Protein AF-A0A9P4XXA0-F1 (afdb_monomer_lite)

Structure (mmCIF, N/CA/C/O backbone):
data_AF-A0A9P4XXA0-F1
#
_entry.id   AF-A0A9P4XXA0-F1
#
loop_
_atom_site.group_PDB
_atom_site.id
_atom_site.type_symbol
_atom_site.label_atom_id
_atom_site.label_alt_id
_atom_site.label_comp_id
_atom_site.label_asym_id
_atom_site.label_entity_id
_atom_site.label_seq_id
_atom_site.pdbx_PDB_ins_code
_atom_site.Cartn_x
_atom_site.Cartn_y
_atom_site.Cartn_z
_atom_site.occupancy
_atom_site.B_iso_or_equiv
_atom_site.auth_seq_id
_atom_site.auth_comp_id
_atom_site.auth_asym_id
_atom_site.auth_atom_id
_atom_site.pdbx_PDB_model_num
ATOM 1 N N . MET A 1 1 ? 6.185 -26.621 -13.878 1.00 40.88 1 MET A N 1
ATOM 2 C CA . MET A 1 1 ? 5.551 -25.304 -14.112 1.00 40.88 1 MET A CA 1
ATOM 3 C C . MET A 1 1 ? 5.358 -24.622 -12.770 1.00 40.88 1 MET A C 1
ATOM 5 O O . MET A 1 1 ? 4.698 -25.205 -11.918 1.00 40.88 1 MET A O 1
ATOM 9 N N . TYR A 1 2 ? 5.955 -23.448 -12.549 1.00 44.47 2 TYR A N 1
ATOM 10 C CA . TYR A 1 2 ? 5.658 -22.653 -11.354 1.00 44.47 2 TYR A CA 1
ATOM 11 C C . TYR A 1 2 ? 4.234 -22.102 -11.501 1.00 44.47 2 TYR A C 1
ATOM 13 O O . TYR A 1 2 ? 3.894 -21.546 -12.544 1.00 44.47 2 TYR A O 1
ATOM 21 N N . LYS A 1 3 ? 3.379 -22.312 -10.497 1.00 47.44 3 LYS A N 1
ATOM 22 C CA . LYS A 1 3 ? 1.968 -21.882 -10.541 1.00 47.44 3 LYS A CA 1
ATOM 23 C C . LYS A 1 3 ? 1.820 -20.356 -10.483 1.00 47.44 3 LYS A C 1
ATOM 25 O O . LYS A 1 3 ? 0.795 -19.832 -10.894 1.00 47.44 3 LYS A O 1
ATOM 30 N N . SER A 1 4 ? 2.852 -19.670 -9.992 1.00 56.12 4 SER A N 1
ATOM 31 C CA . SER A 1 4 ? 2.882 -18.224 -9.813 1.00 56.12 4 SER A CA 1
ATOM 32 C C . SER A 1 4 ? 3.936 -17.589 -10.722 1.00 56.12 4 SER A C 1
ATOM 34 O O . SER A 1 4 ? 5.119 -17.890 -10.609 1.00 56.12 4 SER A O 1
ATOM 36 N N . LYS A 1 5 ? 3.542 -16.711 -11.644 1.00 63.09 5 LYS A N 1
ATOM 37 C CA . LYS A 1 5 ? 4.476 -15.975 -12.521 1.00 6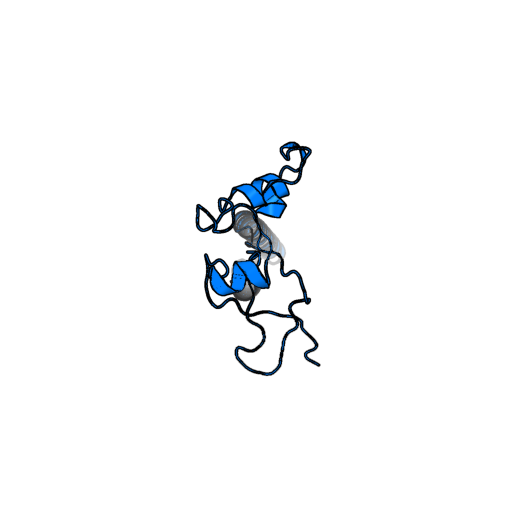3.09 5 LYS A CA 1
ATOM 38 C C . LYS A 1 5 ? 5.105 -14.778 -11.788 1.00 63.09 5 LYS A C 1
ATOM 40 O O . LYS A 1 5 ? 5.198 -13.691 -12.346 1.00 63.09 5 LYS A O 1
ATOM 45 N N . LEU A 1 6 ? 5.464 -14.969 -10.519 1.00 64.50 6 LEU A N 1
ATOM 46 C CA . LEU A 1 6 ? 6.081 -13.937 -9.693 1.00 64.50 6 LEU A CA 1
ATOM 47 C C . LEU A 1 6 ? 7.531 -13.756 -10.138 1.00 64.50 6 LEU A C 1
ATOM 49 O O . LEU A 1 6 ? 8.254 -14.734 -10.335 1.00 64.50 6 LEU A O 1
ATOM 53 N N . VAL A 1 7 ? 7.925 -12.501 -10.316 1.00 68.56 7 VAL A N 1
ATOM 54 C CA . VAL A 1 7 ? 9.282 -12.098 -10.687 1.00 68.56 7 VAL A CA 1
ATOM 55 C C . VAL A 1 7 ? 9.873 -11.358 -9.497 1.00 68.56 7 VAL A C 1
ATOM 57 O O . VAL A 1 7 ? 9.201 -10.518 -8.905 1.00 68.56 7 VAL A O 1
ATOM 60 N N . ASP A 1 8 ? 11.110 -11.694 -9.146 1.00 72.81 8 ASP A N 1
ATOM 61 C CA . ASP A 1 8 ? 11.840 -11.016 -8.079 1.00 72.81 8 ASP A CA 1
ATOM 62 C C . ASP A 1 8 ? 12.531 -9.753 -8.611 1.00 72.81 8 ASP A C 1
ATOM 64 O O . ASP A 1 8 ? 13.060 -9.740 -9.730 1.00 72.81 8 ASP A O 1
ATOM 68 N N . ILE A 1 9 ? 12.530 -8.684 -7.816 1.00 71.75 9 ILE A N 1
ATOM 69 C CA . ILE A 1 9 ? 13.098 -7.389 -8.201 1.00 71.75 9 ILE A CA 1
ATOM 70 C C . ILE A 1 9 ? 14.505 -7.298 -7.629 1.00 71.75 9 ILE A C 1
ATOM 72 O O . ILE A 1 9 ? 14.703 -7.057 -6.444 1.00 71.75 9 ILE A O 1
ATOM 76 N N . HIS A 1 10 ? 15.503 -7.458 -8.493 1.00 72.94 10 HIS A N 1
ATOM 77 C CA . HIS A 1 10 ? 16.897 -7.442 -8.055 1.00 72.94 10 HIS A CA 1
ATOM 78 C C . HIS A 1 10 ? 17.472 -6.022 -7.907 1.00 72.94 10 HIS A C 1
ATOM 80 O O . HIS A 1 10 ? 18.356 -5.811 -7.082 1.00 72.94 10 HIS A O 1
ATOM 86 N N . ILE A 1 11 ? 17.043 -5.063 -8.743 1.00 78.75 11 ILE A N 1
ATOM 87 C CA . ILE A 1 11 ? 17.623 -3.709 -8.821 1.00 78.75 11 ILE A CA 1
ATOM 88 C C . ILE A 1 11 ? 16.535 -2.695 -9.211 1.00 78.75 11 ILE A C 1
ATOM 90 O O . ILE A 1 11 ? 15.808 -2.913 -10.181 1.00 78.75 11 ILE A O 1
ATOM 94 N N . HIS A 1 12 ? 16.461 -1.567 -8.499 1.00 78.56 12 HIS A N 1
ATOM 95 C CA . HIS A 1 12 ? 15.590 -0.430 -8.811 1.00 78.56 12 HIS A CA 1
ATOM 96 C C . HIS A 1 12 ? 16.256 0.897 -8.381 1.00 78.56 12 HIS A C 1
ATOM 98 O O . HIS A 1 12 ? 16.766 0.952 -7.261 1.00 78.56 12 HIS A O 1
ATOM 104 N N . PRO A 1 13 ? 16.232 1.974 -9.199 1.00 80.00 13 PRO A N 1
ATOM 105 C CA . PRO A 1 13 ? 15.777 2.035 -10.593 1.00 80.00 13 PRO A CA 1
ATOM 106 C C . PRO A 1 13 ? 16.832 1.471 -11.567 1.00 80.00 13 PRO A C 1
ATOM 108 O O . PRO A 1 13 ? 18.023 1.731 -11.416 1.00 80.00 13 PRO A O 1
ATOM 111 N N . ALA A 1 14 ? 16.407 0.707 -12.583 1.00 84.12 14 ALA A N 1
ATOM 112 C CA . ALA A 1 14 ? 17.310 0.109 -13.574 1.00 84.12 14 ALA A CA 1
ATOM 113 C C . ALA A 1 14 ? 16.687 0.032 -14.977 1.00 84.12 14 ALA A C 1
ATOM 115 O O . ALA A 1 14 ? 15.477 -0.137 -15.126 1.00 84.12 14 ALA A O 1
ATOM 116 N N . ILE A 1 15 ? 17.538 0.100 -16.002 1.00 84.69 15 ILE A N 1
ATOM 117 C CA . ILE A 1 15 ? 17.197 -0.064 -17.425 1.00 84.69 15 ILE A CA 1
ATOM 118 C C . ILE A 1 15 ? 18.099 -1.138 -18.057 1.00 84.69 15 ILE A C 1
ATOM 120 O O . ILE A 1 15 ? 19.166 -1.421 -17.500 1.00 84.69 15 ILE A O 1
ATOM 124 N N . PRO A 1 16 ? 17.700 -1.757 -19.185 1.00 84.50 16 PRO A N 1
ATOM 125 C CA . PRO A 1 16 ? 18.564 -2.698 -19.893 1.00 84.50 16 PRO A CA 1
ATOM 126 C C . PRO A 1 16 ? 19.882 -2.033 -20.318 1.00 84.50 16 PRO A C 1
ATOM 128 O O . PRO A 1 16 ? 19.852 -0.909 -20.825 1.00 84.50 16 PRO A O 1
ATOM 131 N N . PRO A 1 17 ? 21.035 -2.705 -20.141 1.00 83.12 17 PRO A N 1
ATOM 132 C CA . PRO A 1 17 ? 22.309 -2.202 -20.641 1.00 83.12 17 PRO 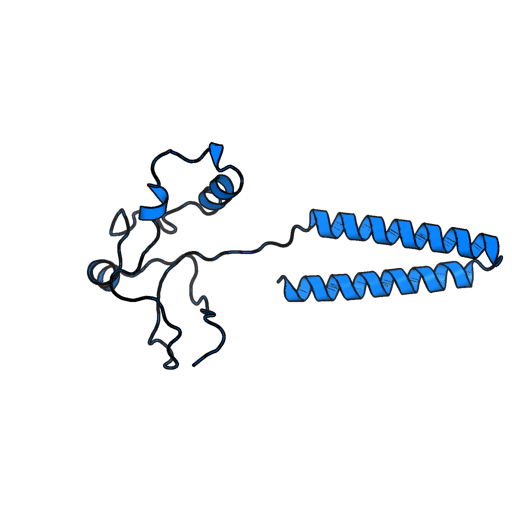A CA 1
ATOM 133 C C . PRO A 1 17 ? 22.304 -2.145 -22.178 1.00 83.12 17 PRO A C 1
ATOM 135 O O . PRO A 1 17 ? 21.580 -2.892 -22.839 1.00 83.12 17 PRO A O 1
ATOM 138 N N . GLU A 1 18 ? 23.066 -1.209 -22.753 1.00 80.50 18 GLU A N 1
ATOM 139 C CA . GLU A 1 18 ? 22.941 -0.802 -24.165 1.00 80.50 18 GLU A CA 1
ATOM 140 C C . GLU A 1 18 ? 23.110 -1.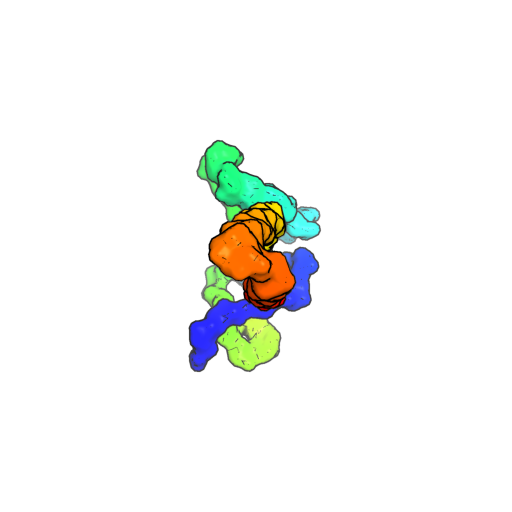947 -25.176 1.00 80.50 18 GLU A C 1
ATOM 142 O O . GLU A 1 18 ? 22.463 -1.965 -26.229 1.00 80.50 18 GLU A O 1
ATOM 147 N N . ASP A 1 19 ? 23.967 -2.911 -24.848 1.00 78.56 19 ASP A N 1
ATOM 148 C CA . ASP A 1 19 ? 24.258 -4.107 -25.634 1.00 78.56 19 ASP A CA 1
ATOM 149 C C . ASP A 1 19 ? 23.018 -4.999 -25.796 1.00 78.56 19 ASP A C 1
ATOM 151 O O . ASP A 1 19 ? 22.689 -5.429 -26.907 1.00 78.56 19 ASP A O 1
ATOM 155 N N . GLN A 1 20 ? 22.285 -5.222 -24.703 1.00 73.81 20 GLN A N 1
ATOM 156 C CA . GLN A 1 20 ? 21.055 -6.015 -24.689 1.00 73.81 20 GLN A CA 1
ATOM 157 C C . GLN A 1 20 ? 19.844 -5.202 -25.141 1.00 73.81 20 GLN A C 1
ATOM 159 O O . GLN A 1 20 ? 18.924 -5.752 -25.760 1.00 73.81 20 GLN A O 1
ATOM 164 N N . ALA A 1 21 ? 19.852 -3.899 -24.858 1.00 76.69 21 ALA A N 1
ATOM 165 C CA . ALA A 1 21 ? 18.776 -2.987 -25.193 1.00 76.69 21 ALA A CA 1
ATOM 166 C C . ALA A 1 21 ? 18.553 -2.929 -26.710 1.00 76.69 21 ALA A C 1
ATOM 168 O O . ALA A 1 21 ? 17.433 -3.138 -27.161 1.00 76.69 21 ALA A O 1
ATOM 169 N N . ARG A 1 22 ? 19.621 -2.781 -27.509 1.00 77.31 22 ARG A N 1
ATOM 170 C CA . ARG A 1 22 ? 19.533 -2.715 -28.983 1.00 77.31 22 ARG A CA 1
ATOM 171 C C . ARG A 1 22 ? 19.058 -4.005 -29.654 1.00 77.31 22 ARG A C 1
ATOM 173 O O . ARG A 1 22 ? 18.565 -3.957 -30.777 1.00 77.31 22 ARG A O 1
ATOM 180 N N . GLN A 1 23 ? 19.242 -5.156 -29.012 1.00 78.81 23 GLN A N 1
ATOM 181 C CA . GLN A 1 23 ? 18.954 -6.459 -29.623 1.00 78.81 23 GLN A CA 1
ATOM 182 C C . GLN A 1 23 ? 17.600 -7.034 -29.199 1.00 78.81 23 GLN A C 1
ATOM 184 O O . GLN A 1 23 ? 16.938 -7.701 -30.001 1.00 78.81 23 GLN A O 1
ATOM 189 N N . ASN A 1 24 ? 17.202 -6.798 -27.944 1.00 81.44 24 ASN A N 1
ATOM 190 C CA . ASN A 1 24 ? 16.105 -7.522 -27.301 1.00 81.44 24 ASN A CA 1
ATOM 191 C C . ASN A 1 24 ? 15.002 -6.624 -26.723 1.00 81.44 24 ASN A C 1
ATOM 193 O O . ASN A 1 24 ? 13.937 -7.154 -26.390 1.00 81.44 24 ASN A O 1
ATOM 197 N N . TYR A 1 25 ? 15.221 -5.310 -26.625 1.00 83.62 25 TYR A N 1
ATOM 198 C CA . TYR A 1 25 ? 14.257 -4.363 -26.064 1.00 83.62 25 TYR A CA 1
ATOM 199 C C . TYR A 1 25 ? 13.933 -3.227 -27.035 1.00 83.62 25 TYR A C 1
ATOM 201 O O . TYR A 1 25 ? 14.699 -2.908 -27.937 1.00 83.62 25 TYR A O 1
ATOM 209 N N . THR A 1 26 ? 12.772 -2.613 -26.840 1.00 84.25 26 THR A N 1
ATOM 210 C CA . THR A 1 26 ? 12.379 -1.381 -27.521 1.00 84.25 26 THR A CA 1
ATOM 211 C C . THR A 1 26 ? 11.942 -0.355 -26.489 1.00 84.25 26 THR A C 1
ATOM 213 O O . THR A 1 26 ? 11.125 -0.660 -25.619 1.00 84.25 26 THR A O 1
ATOM 216 N N . TYR A 1 27 ? 12.529 0.837 -26.565 1.00 83.75 27 TYR A N 1
ATOM 217 C CA . TYR A 1 27 ? 12.098 2.033 -25.849 1.00 83.75 27 TYR A CA 1
ATOM 218 C C . TYR A 1 27 ? 12.693 3.288 -26.503 1.00 83.75 27 TYR A C 1
ATOM 220 O O . TYR A 1 27 ? 13.695 3.205 -27.212 1.00 83.75 27 TYR A O 1
ATOM 228 N N . GLU A 1 28 ? 12.070 4.442 -26.281 1.00 82.50 28 GLU A N 1
ATOM 229 C CA . GLU A 1 28 ? 12.488 5.741 -26.820 1.00 82.50 28 GLU A CA 1
ATOM 230 C C . GLU A 1 28 ? 12.762 6.730 -25.665 1.00 82.50 28 GLU A C 1
ATOM 232 O O . GLU A 1 28 ? 11.890 6.895 -24.806 1.00 82.50 28 GLU A O 1
ATOM 237 N N . PRO A 1 29 ? 13.917 7.427 -25.626 1.00 81.94 29 PRO A N 1
ATOM 238 C CA . PRO A 1 29 ? 15.095 7.270 -26.488 1.00 81.94 29 PRO A CA 1
ATOM 239 C C . PRO A 1 29 ? 15.945 6.034 -26.121 1.00 81.94 29 PRO A C 1
ATOM 241 O O . PRO A 1 29 ? 15.927 5.572 -24.981 1.00 81.94 29 PRO A O 1
ATOM 244 N N . LEU A 1 30 ? 16.703 5.513 -27.095 1.00 80.12 30 LEU A N 1
ATOM 245 C CA . LEU A 1 30 ? 17.641 4.393 -26.943 1.00 80.12 30 LEU A CA 1
ATOM 246 C C . LEU A 1 30 ? 19.071 4.866 -27.282 1.00 80.12 30 LEU A C 1
ATOM 248 O O . LEU A 1 30 ? 19.348 5.070 -28.468 1.00 80.12 30 LEU A O 1
ATOM 252 N N . PRO A 1 31 ? 20.004 5.003 -26.317 1.00 77.94 31 PRO A N 1
ATOM 253 C CA . PRO A 1 31 ? 19.884 4.754 -24.873 1.00 77.94 31 PRO A CA 1
ATOM 254 C C . PRO A 1 31 ? 19.010 5.796 -24.158 1.00 77.94 31 PRO A C 1
ATOM 256 O O . PRO A 1 31 ? 18.770 6.882 -24.680 1.00 77.94 31 PRO A O 1
ATOM 259 N N . ALA A 1 32 ? 18.521 5.459 -22.960 1.00 80.88 32 ALA A N 1
ATOM 260 C CA . ALA A 1 32 ? 17.685 6.377 -22.194 1.00 80.88 32 ALA A CA 1
ATOM 261 C C . ALA A 1 32 ? 18.524 7.555 -21.685 1.00 80.88 32 ALA A C 1
ATOM 263 O O . ALA A 1 32 ? 19.607 7.360 -21.139 1.00 80.88 32 ALA A O 1
ATOM 264 N N . GLU A 1 33 ? 17.997 8.768 -21.824 1.00 82.12 33 GLU A N 1
ATOM 265 C CA . GLU A 1 33 ? 18.663 9.991 -21.361 1.00 82.12 33 GLU A CA 1
ATOM 266 C C . GLU A 1 33 ? 18.650 10.122 -19.831 1.00 82.12 33 GLU A C 1
ATOM 268 O O . GLU A 1 33 ? 19.545 10.730 -19.247 1.00 82.12 33 GLU A O 1
ATOM 273 N N . THR A 1 34 ? 17.639 9.547 -19.172 1.00 80.38 34 THR A N 1
ATOM 274 C CA . THR A 1 34 ? 17.445 9.611 -17.720 1.00 80.38 34 THR A CA 1
ATOM 275 C C . THR A 1 34 ? 17.054 8.253 -17.139 1.00 80.38 34 THR A C 1
ATOM 277 O O . THR A 1 34 ? 16.397 7.435 -17.787 1.00 80.38 34 THR A O 1
ATOM 280 N N . ILE A 1 35 ? 17.454 8.013 -15.885 1.00 81.56 35 ILE A N 1
ATOM 281 C CA . ILE A 1 35 ? 17.100 6.818 -15.111 1.00 81.56 35 ILE A CA 1
ATOM 282 C C . ILE A 1 35 ? 16.430 7.278 -13.803 1.00 81.56 35 ILE A C 1
ATOM 284 O O . ILE A 1 35 ? 17.111 7.880 -12.974 1.00 81.56 35 ILE A O 1
ATOM 288 N N . PRO A 1 36 ? 15.130 6.999 -13.583 1.00 81.88 36 PRO A N 1
ATOM 289 C CA . PRO A 1 36 ? 14.193 6.367 -14.515 1.00 81.88 36 PRO A CA 1
ATOM 290 C C . PRO A 1 36 ? 13.788 7.300 -15.683 1.00 81.88 36 PRO A C 1
ATOM 292 O O . PRO A 1 36 ? 13.745 8.518 -15.510 1.00 81.88 36 PRO A O 1
ATOM 295 N N . PRO A 1 37 ? 13.428 6.747 -16.859 1.00 80.50 37 PRO A N 1
ATOM 296 C CA . PRO A 1 37 ? 13.008 7.533 -18.031 1.00 80.50 37 PRO A CA 1
ATOM 297 C C . PRO A 1 37 ? 11.641 8.220 -17.850 1.00 80.50 37 PRO A C 1
ATOM 299 O O . PRO A 1 37 ? 11.271 9.125 -18.604 1.00 80.50 37 PRO A O 1
ATOM 302 N N . ILE A 1 38 ? 10.877 7.779 -16.847 1.00 82.31 38 ILE A N 1
ATOM 303 C CA . ILE A 1 38 ? 9.594 8.331 -16.419 1.00 82.31 38 ILE A CA 1
ATOM 304 C C . ILE A 1 38 ? 9.745 8.731 -14.953 1.00 82.31 38 ILE A C 1
ATOM 306 O O . ILE A 1 38 ? 10.227 7.935 -14.149 1.00 82.31 38 ILE A O 1
ATOM 310 N N . GLY A 1 39 ? 9.327 9.947 -14.598 1.00 80.75 39 GLY A N 1
ATOM 311 C CA . GLY A 1 39 ? 9.358 10.396 -13.206 1.00 80.75 39 GLY A CA 1
ATOM 312 C C . GLY A 1 39 ? 8.491 9.505 -12.300 1.00 80.75 39 GLY A C 1
ATOM 313 O O . GLY A 1 39 ? 7.423 9.067 -12.733 1.00 80.75 39 GLY A O 1
ATOM 314 N N . PRO A 1 40 ? 8.894 9.270 -11.037 1.00 75.44 40 PRO A N 1
ATOM 315 C CA . PRO A 1 40 ? 8.252 8.289 -10.154 1.00 75.44 40 PRO A CA 1
ATOM 316 C C . PRO A 1 40 ? 6.770 8.581 -9.877 1.00 75.44 40 PRO A C 1
ATOM 318 O O . PRO A 1 40 ? 5.984 7.656 -9.715 1.00 75.44 40 PRO A O 1
ATOM 321 N N . ASN A 1 41 ? 6.370 9.856 -9.884 1.00 82.69 41 ASN A N 1
ATOM 322 C CA . ASN A 1 41 ? 4.989 10.266 -9.612 1.00 82.69 41 ASN A CA 1
ATOM 323 C C . ASN A 1 41 ? 4.146 10.473 -10.877 1.00 82.69 41 ASN A C 1
ATOM 325 O O . ASN A 1 41 ? 2.927 10.555 -10.787 1.00 82.69 41 ASN A O 1
ATOM 329 N N . LEU A 1 42 ? 4.768 10.568 -12.059 1.00 84.81 42 LEU A N 1
ATOM 330 C CA . LEU A 1 42 ? 4.049 10.920 -13.287 1.00 84.81 42 LEU A CA 1
ATOM 331 C C . LEU A 1 42 ? 3.089 9.806 -13.710 1.00 84.81 42 LEU A C 1
ATOM 333 O O . LEU A 1 42 ? 1.940 10.074 -14.046 1.00 84.81 42 LEU A O 1
ATOM 337 N N . LEU A 1 43 ? 3.559 8.556 -13.676 1.00 84.94 43 LEU A N 1
ATOM 338 C CA . LEU A 1 43 ? 2.734 7.416 -14.066 1.00 84.94 43 LEU A CA 1
ATOM 339 C C . LEU A 1 43 ? 1.574 7.198 -13.083 1.00 84.94 43 LEU A C 1
ATOM 341 O O . LEU A 1 43 ? 0.478 6.869 -13.519 1.00 84.94 43 LEU A O 1
ATOM 345 N N . MET A 1 44 ? 1.800 7.440 -11.786 1.00 84.12 44 MET A N 1
ATOM 346 C CA . MET A 1 44 ? 0.749 7.367 -10.767 1.00 84.12 44 MET A CA 1
ATOM 347 C C . MET A 1 44 ? -0.291 8.479 -10.950 1.00 84.12 44 MET A C 1
ATOM 349 O O . MET A 1 44 ? -1.482 8.198 -10.965 1.00 84.12 44 MET A O 1
ATOM 353 N N . HIS A 1 45 ? 0.141 9.722 -11.185 1.00 87.00 45 HIS A N 1
ATOM 354 C CA . HIS A 1 45 ? -0.773 10.842 -11.442 1.00 87.00 45 HIS A CA 1
ATOM 355 C C . HIS A 1 45 ? -1.681 10.581 -12.647 1.00 87.00 45 HIS A C 1
ATOM 357 O O . HIS A 1 45 ? -2.882 10.805 -12.571 1.00 87.00 45 HIS A O 1
ATOM 363 N N . LEU A 1 46 ? -1.125 10.072 -13.750 1.00 86.38 46 LEU A N 1
ATOM 364 C CA . LEU A 1 46 ? -1.907 9.716 -14.941 1.00 86.38 46 LEU A CA 1
ATOM 365 C C . LEU A 1 46 ? -2.829 8.510 -14.714 1.00 86.38 46 LEU A C 1
ATOM 367 O O . LEU A 1 46 ? -3.851 8.389 -15.385 1.00 86.38 46 LEU A O 1
ATOM 371 N N . PHE A 1 47 ? -2.472 7.618 -13.789 1.00 83.94 47 PHE A N 1
ATOM 372 C CA . PHE A 1 47 ? -3.321 6.501 -13.388 1.00 83.94 47 PHE A CA 1
ATOM 373 C C . PHE A 1 47 ? -4.523 6.971 -12.554 1.00 83.94 47 PHE A C 1
ATOM 375 O O . PHE A 1 47 ? -5.637 6.501 -12.778 1.00 83.94 47 PHE A O 1
ATOM 382 N N . GLU A 1 48 ? -4.320 7.917 -11.633 1.00 85.44 48 GLU A N 1
ATOM 383 C CA . GLU A 1 48 ? -5.386 8.508 -10.809 1.00 85.44 48 GLU A CA 1
ATOM 384 C C . GLU A 1 48 ? -6.254 9.516 -11.585 1.00 85.44 48 GLU A C 1
ATOM 386 O O . GLU A 1 48 ? -7.456 9.620 -11.336 1.00 85.44 48 GLU A O 1
ATOM 391 N N . HIS A 1 49 ? -5.662 10.225 -12.551 1.00 87.56 49 HIS A N 1
ATOM 392 C CA . HIS A 1 49 ? -6.301 11.261 -13.365 1.00 87.56 49 HIS A CA 1
ATOM 393 C C . HIS A 1 49 ? -6.158 10.960 -14.868 1.00 87.56 49 HIS A C 1
ATOM 395 O O . HIS A 1 49 ? -5.318 11.562 -15.549 1.00 87.56 49 HIS A O 1
ATOM 401 N N . PRO A 1 50 ? -6.964 10.030 -15.418 1.00 84.50 50 PRO A N 1
ATOM 402 C CA . PRO A 1 50 ? -6.862 9.626 -16.821 1.00 84.50 50 PRO A CA 1
ATOM 403 C C . PRO A 1 50 ? -7.231 10.751 -17.801 1.00 84.50 50 PRO A C 1
ATOM 405 O O . PRO A 1 50 ? -6.829 10.715 -18.960 1.00 84.50 50 PRO A O 1
ATOM 408 N N . ASP A 1 51 ? -7.970 11.761 -17.348 1.00 87.62 51 ASP A N 1
ATOM 409 C CA . ASP A 1 51 ? -8.345 12.963 -18.097 1.00 87.62 51 ASP A CA 1
ATOM 410 C C . ASP A 1 51 ? -7.165 13.913 -18.360 1.00 87.62 51 ASP A C 1
ATOM 412 O O . ASP A 1 51 ? -7.189 14.677 -19.324 1.00 87.62 51 ASP A O 1
ATOM 416 N N . HIS A 1 52 ? -6.107 13.829 -17.551 1.00 86.56 52 HIS A N 1
ATOM 417 C CA . HIS A 1 52 ? -4.862 14.567 -17.769 1.00 86.56 52 HIS A CA 1
ATOM 418 C C . HIS A 1 52 ? -3.908 13.866 -18.749 1.00 86.56 52 HIS A C 1
ATOM 420 O O . HIS A 1 52 ? -2.854 14.418 -19.075 1.00 86.56 52 HIS A O 1
ATOM 426 N N . ALA A 1 53 ? -4.233 12.652 -19.204 1.00 81.06 53 ALA A N 1
ATOM 427 C CA . ALA A 1 53 ? -3.404 11.931 -20.156 1.00 81.06 53 ALA A CA 1
ATOM 428 C C . ALA A 1 53 ? -3.522 12.536 -21.559 1.00 81.06 53 ALA A C 1
ATOM 430 O O . ALA A 1 53 ? -4.612 12.775 -22.078 1.00 81.06 53 ALA A O 1
ATOM 431 N N . GLU A 1 54 ? -2.377 12.754 -22.204 1.00 76.19 54 GLU A N 1
ATOM 432 C CA . GLU A 1 54 ? -2.353 13.119 -23.615 1.00 76.19 54 GLU A CA 1
ATOM 433 C C . GLU A 1 54 ? -2.957 11.998 -24.474 1.00 76.19 54 GLU A C 1
ATOM 435 O O . GLU A 1 54 ? -2.818 10.810 -24.181 1.00 76.19 54 GLU A O 1
ATOM 440 N N . ILE A 1 55 ? -3.581 12.385 -25.591 1.00 66.94 55 ILE A N 1
ATOM 441 C CA . ILE A 1 55 ? -4.231 11.466 -26.542 1.00 66.94 55 ILE A CA 1
ATOM 442 C C . ILE A 1 55 ? -3.241 10.416 -27.082 1.00 66.94 55 ILE A C 1
ATOM 444 O O . ILE A 1 55 ? -3.648 9.312 -27.448 1.00 66.94 55 ILE A O 1
ATOM 448 N N . LEU A 1 56 ? -1.941 10.741 -27.136 1.00 62.28 56 LEU A N 1
ATOM 449 C CA . LEU A 1 56 ? -0.908 9.830 -27.613 1.00 62.28 56 LEU A CA 1
ATOM 450 C C . LEU A 1 56 ? -0.107 9.226 -26.441 1.00 62.28 56 LEU A C 1
ATOM 452 O O . LEU A 1 56 ? 0.492 9.967 -25.663 1.00 62.28 56 LEU A O 1
ATOM 456 N N . PRO A 1 57 ? 0.006 7.886 -26.350 1.00 68.94 57 PRO A N 1
ATOM 457 C CA . PRO A 1 57 ? 0.717 7.180 -25.283 1.00 68.94 57 PRO A CA 1
ATOM 458 C C . PRO A 1 57 ? 2.253 7.263 -25.417 1.00 68.94 57 PRO A C 1
ATOM 460 O O . PRO A 1 57 ? 2.948 6.247 -25.376 1.00 68.94 57 PRO A O 1
ATOM 463 N N . ILE A 1 58 ? 2.819 8.465 -25.567 1.00 75.69 58 ILE A N 1
ATOM 464 C CA . ILE A 1 58 ? 4.270 8.701 -25.711 1.00 75.69 58 ILE A CA 1
ATOM 465 C C . ILE A 1 58 ? 5.031 8.099 -24.521 1.00 75.69 58 ILE A C 1
ATOM 467 O O . ILE A 1 58 ? 6.116 7.542 -24.678 1.00 75.69 58 ILE A O 1
ATOM 471 N N . LEU A 1 59 ? 4.428 8.138 -23.331 1.00 78.75 59 LEU A N 1
ATOM 472 C CA . LEU A 1 59 ? 5.020 7.607 -22.110 1.00 78.75 59 LEU A CA 1
ATOM 473 C C . LEU A 1 59 ? 5.238 6.087 -22.157 1.00 78.75 59 LEU A C 1
ATOM 475 O O . LEU A 1 59 ? 6.240 5.596 -21.645 1.00 78.75 59 LEU A O 1
ATOM 479 N N . TYR A 1 60 ? 4.358 5.342 -22.830 1.00 79.19 60 TYR A N 1
ATOM 480 C CA . TYR A 1 60 ? 4.478 3.885 -22.936 1.00 79.19 60 TYR A CA 1
ATOM 481 C C . TYR A 1 60 ? 5.673 3.451 -23.777 1.00 79.19 60 TYR A C 1
ATOM 483 O O . TYR A 1 60 ? 6.225 2.374 -23.550 1.00 79.19 60 TYR A O 1
ATOM 491 N N . LYS A 1 61 ? 6.109 4.302 -24.712 1.00 82.88 61 LYS A N 1
ATOM 492 C CA . LYS A 1 61 ? 7.326 4.065 -25.488 1.00 82.88 61 LY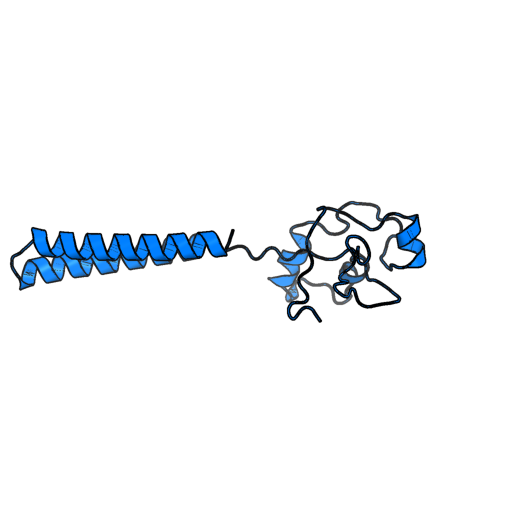S A CA 1
ATOM 493 C C . LYS A 1 61 ? 8.594 4.217 -24.658 1.00 82.88 61 LYS A C 1
ATOM 495 O O . LYS A 1 61 ? 9.625 3.691 -25.051 1.00 82.88 61 LYS A O 1
ATOM 500 N N . LYS A 1 62 ? 8.542 4.912 -23.520 1.00 82.94 62 LYS A N 1
ATOM 501 C CA . LYS A 1 62 ? 9.693 5.057 -22.618 1.00 82.94 62 LYS A CA 1
ATOM 502 C C . LYS A 1 62 ? 9.913 3.825 -21.736 1.00 82.94 62 LYS A C 1
ATOM 504 O O . LYS A 1 62 ? 10.972 3.684 -21.132 1.00 82.94 62 LYS A O 1
ATOM 509 N N . ILE A 1 63 ? 8.915 2.943 -21.638 1.00 84.56 63 ILE A N 1
ATOM 510 C CA . ILE A 1 63 ? 8.988 1.716 -20.843 1.00 84.56 63 ILE A CA 1
ATOM 511 C C . ILE A 1 63 ? 9.722 0.650 -21.668 1.00 84.56 63 ILE A C 1
ATOM 513 O O . ILE A 1 63 ? 9.323 0.406 -22.807 1.00 84.56 63 ILE A O 1
ATOM 517 N N . PRO A 1 64 ? 10.753 -0.020 -21.123 1.00 85.38 64 PRO A N 1
ATOM 518 C CA . PRO A 1 64 ? 11.459 -1.076 -21.838 1.00 85.38 64 PRO A CA 1
ATOM 519 C C . PRO A 1 64 ? 10.529 -2.266 -22.096 1.00 85.38 64 PRO A C 1
ATOM 521 O O . PRO A 1 64 ? 10.156 -2.990 -21.175 1.00 85.38 64 PRO A O 1
ATOM 524 N N . GLN A 1 65 ? 10.175 -2.489 -23.362 1.00 82.44 65 GLN A N 1
ATOM 525 C CA . GLN A 1 65 ? 9.368 -3.636 -23.785 1.00 82.44 65 GLN A CA 1
ATOM 526 C C . GLN A 1 65 ? 10.257 -4.682 -24.457 1.00 82.44 65 GLN A C 1
ATOM 528 O O . GLN A 1 65 ? 11.074 -4.353 -25.317 1.00 82.44 65 GLN A O 1
ATOM 533 N N . LYS A 1 66 ? 10.111 -5.955 -24.080 1.00 82.06 66 LYS A N 1
ATOM 534 C CA . LYS A 1 66 ? 10.882 -7.053 -24.678 1.00 82.06 66 LYS A CA 1
ATOM 535 C C . LYS A 1 66 ? 10.276 -7.456 -26.025 1.00 82.06 66 LYS A C 1
ATOM 537 O O . LYS A 1 66 ? 9.093 -7.767 -26.100 1.00 82.06 66 LYS A O 1
ATOM 542 N N . LEU A 1 67 ? 11.094 -7.490 -27.077 1.00 77.12 67 LEU A N 1
ATOM 543 C CA . LEU A 1 67 ? 10.629 -7.639 -28.464 1.00 77.12 67 LEU A CA 1
ATOM 544 C C . LEU A 1 67 ? 10.276 -9.078 -28.873 1.00 77.12 67 LEU A C 1
ATOM 546 O O . LEU A 1 67 ? 9.361 -9.288 -29.661 1.00 77.12 67 LEU A O 1
ATOM 550 N N . ARG A 1 68 ? 11.045 -10.073 -28.407 1.00 69.00 68 ARG A N 1
ATOM 551 C CA . ARG A 1 68 ? 11.071 -11.419 -29.028 1.00 69.00 68 ARG A CA 1
ATOM 552 C C . ARG A 1 68 ? 10.431 -12.531 -28.204 1.00 69.00 68 ARG A C 1
ATOM 554 O O . ARG A 1 68 ? 10.195 -13.611 -28.731 1.00 69.00 68 ARG A O 1
ATOM 561 N N . ALA A 1 69 ? 10.201 -12.305 -26.915 1.00 68.81 69 ALA A N 1
ATOM 562 C CA . ALA A 1 69 ? 9.654 -13.321 -26.024 1.00 68.81 69 ALA A CA 1
ATOM 563 C C . ALA A 1 69 ? 9.004 -12.675 -24.805 1.00 68.81 69 ALA A C 1
ATOM 565 O O . ALA A 1 69 ? 9.519 -11.685 -24.281 1.00 68.81 69 ALA A O 1
ATOM 566 N N . GLN A 1 70 ? 7.934 -13.291 -24.305 1.00 69.19 70 GLN A N 1
ATOM 567 C CA . GLN A 1 70 ? 7.413 -12.983 -22.979 1.00 69.19 70 GLN A CA 1
ATOM 568 C C . GLN A 1 70 ? 8.480 -13.323 -21.925 1.00 69.19 70 GLN A C 1
ATOM 570 O O . GLN A 1 70 ? 9.247 -14.278 -22.080 1.00 69.19 70 GLN A O 1
ATOM 575 N N . LEU A 1 71 ? 8.582 -12.516 -20.866 1.00 68.25 71 LEU A N 1
ATOM 576 C CA . LEU A 1 71 ? 9.362 -12.914 -19.696 1.00 68.25 71 LEU A CA 1
ATOM 577 C C . LEU A 1 71 ? 8.632 -14.084 -19.029 1.00 68.25 71 LEU A C 1
ATOM 579 O O . LEU A 1 71 ? 7.560 -13.906 -18.454 1.00 68.25 71 LEU A O 1
ATOM 583 N N . GLU A 1 72 ? 9.194 -15.282 -19.145 1.00 67.06 72 GLU A N 1
ATOM 584 C CA . GLU A 1 72 ? 8.728 -16.452 -18.410 1.00 67.06 72 GLU A CA 1
ATOM 585 C C . GLU A 1 72 ? 9.660 -16.725 -17.235 1.00 67.06 72 GLU A C 1
ATOM 587 O O . GLU A 1 72 ? 10.880 -16.593 -17.345 1.00 67.06 72 GLU A O 1
ATOM 592 N N . ALA A 1 73 ? 9.078 -17.110 -16.099 1.00 64.50 73 ALA A N 1
ATOM 593 C CA . ALA A 1 73 ? 9.838 -17.532 -14.934 1.00 64.50 73 ALA A CA 1
ATOM 594 C C . ALA A 1 73 ? 10.566 -18.849 -15.258 1.00 64.50 73 ALA A C 1
ATOM 596 O O . ALA A 1 73 ? 9.971 -19.929 -15.234 1.00 64.50 73 ALA A O 1
ATOM 597 N N . CYS A 1 74 ? 11.853 -18.754 -15.595 1.00 63.53 74 CYS A N 1
ATOM 598 C CA . CYS A 1 74 ? 12.697 -19.914 -15.862 1.00 63.53 74 CYS A CA 1
ATOM 599 C C . CYS A 1 74 ? 13.267 -20.495 -14.555 1.00 63.53 74 CYS A C 1
ATOM 601 O O . CYS A 1 74 ? 13.698 -19.738 -13.686 1.00 63.53 74 CYS A O 1
ATOM 603 N N . PRO A 1 75 ? 13.360 -21.833 -14.425 1.00 59.66 75 PRO A N 1
ATOM 604 C CA . PRO A 1 75 ? 13.905 -22.491 -13.232 1.00 59.66 75 PRO A CA 1
ATOM 605 C C . PRO A 1 75 ? 15.425 -22.312 -13.070 1.00 59.66 75 PRO A C 1
ATOM 607 O O . PRO A 1 75 ? 15.979 -22.628 -12.021 1.00 59.66 75 PRO A O 1
ATOM 610 N N . ILE A 1 76 ? 16.114 -21.818 -14.102 1.00 65.38 76 ILE A N 1
ATOM 611 C CA . ILE A 1 76 ? 17.558 -21.583 -14.083 1.00 65.38 76 ILE A CA 1
ATOM 612 C C . ILE A 1 76 ? 17.815 -20.164 -13.567 1.00 65.38 76 ILE A C 1
ATOM 614 O O . ILE A 1 76 ? 17.434 -19.178 -14.204 1.00 65.38 76 ILE A O 1
ATOM 618 N N . LYS A 1 77 ? 18.492 -20.061 -12.417 1.00 59.41 77 LYS A N 1
ATOM 619 C CA . LYS A 1 77 ? 18.880 -18.784 -11.800 1.00 59.41 77 LYS A CA 1
ATOM 620 C C . LYS A 1 77 ? 19.673 -17.933 -12.803 1.00 59.41 77 LYS A C 1
ATOM 622 O O . LYS A 1 77 ? 20.674 -18.390 -13.344 1.00 59.41 77 LYS A O 1
ATOM 627 N N . GLY A 1 78 ? 19.207 -16.710 -13.061 1.00 61.69 78 GLY A N 1
ATOM 628 C CA . GLY A 1 78 ? 19.825 -15.776 -14.015 1.00 61.69 78 GLY A CA 1
ATOM 629 C C .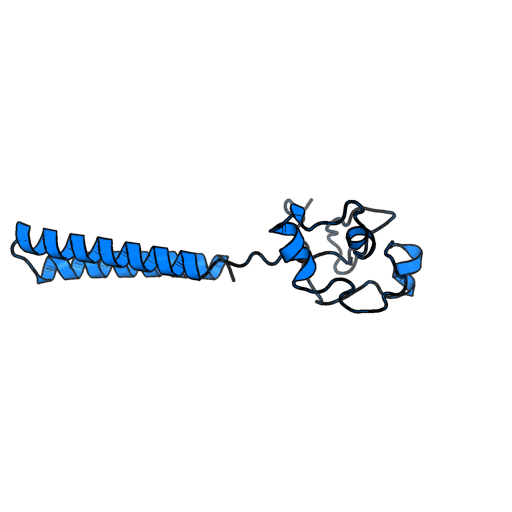 GLY A 1 78 ? 19.426 -15.966 -15.485 1.00 61.69 78 GLY A C 1
ATOM 630 O O . GLY A 1 78 ? 19.817 -15.156 -16.318 1.00 61.69 78 GLY A O 1
ATOM 631 N N . SER A 1 79 ? 18.617 -16.976 -15.825 1.00 64.00 79 SER A N 1
ATOM 632 C CA . SER A 1 79 ? 18.226 -17.249 -17.220 1.00 64.00 79 SER A CA 1
ATOM 633 C C . SER A 1 79 ? 17.088 -16.362 -17.747 1.00 64.00 79 SER A C 1
ATOM 635 O O . SER A 1 79 ? 16.841 -16.360 -18.951 1.00 64.00 79 SER A O 1
ATOM 637 N N . ALA A 1 80 ? 16.378 -15.639 -16.876 1.00 71.50 80 ALA A N 1
ATOM 638 C CA . ALA A 1 80 ? 15.208 -14.832 -17.233 1.00 71.50 80 ALA A CA 1
ATOM 639 C C . ALA A 1 80 ? 15.261 -13.427 -16.609 1.00 71.50 80 ALA A C 1
ATOM 641 O O . ALA A 1 80 ? 14.304 -12.977 -15.986 1.00 71.50 80 ALA A O 1
ATOM 642 N N . VAL A 1 81 ? 16.395 -12.735 -16.758 1.00 76.88 81 VAL A N 1
ATOM 643 C CA . VAL A 1 81 ? 16.501 -11.321 -16.367 1.00 76.88 81 VAL A CA 1
ATOM 644 C C . VAL A 1 81 ? 15.722 -10.460 -17.363 1.00 76.88 81 VAL A C 1
ATOM 646 O O . VAL A 1 81 ? 15.809 -10.651 -18.581 1.00 76.88 81 VAL A O 1
ATOM 649 N N . GLY A 1 82 ? 14.960 -9.503 -16.846 1.00 81.38 82 GLY A N 1
ATOM 650 C CA . GLY A 1 82 ? 14.313 -8.491 -17.663 1.00 81.38 82 GLY A CA 1
ATOM 651 C C . GLY A 1 82 ? 13.971 -7.239 -16.880 1.00 81.38 82 GLY A C 1
ATOM 652 O O . GLY A 1 82 ? 14.151 -7.179 -15.667 1.00 81.38 82 GLY A O 1
ATOM 653 N N . TRP A 1 83 ? 13.497 -6.238 -17.612 1.00 85.44 83 TRP A N 1
ATOM 654 C CA . TRP A 1 83 ? 13.183 -4.912 -17.093 1.00 85.44 83 TRP A CA 1
ATOM 655 C C . TRP A 1 83 ? 11.709 -4.606 -17.327 1.00 85.44 83 TRP A C 1
ATOM 657 O O . TRP A 1 83 ? 11.113 -5.093 -18.288 1.00 85.44 83 TRP A O 1
ATOM 667 N N . GLY A 1 84 ? 11.126 -3.805 -16.443 1.00 80.31 84 GLY A N 1
ATOM 668 C CA . GLY A 1 84 ? 9.713 -3.461 -16.489 1.00 80.31 84 GLY A CA 1
ATOM 669 C C . GLY A 1 84 ? 9.341 -2.439 -15.422 1.00 80.31 84 GLY A C 1
ATOM 670 O O . GLY A 1 84 ? 10.207 -1.777 -14.851 1.00 80.31 84 GLY A O 1
ATOM 671 N N . LEU A 1 85 ? 8.040 -2.317 -15.170 1.00 80.69 85 LEU A N 1
ATOM 672 C CA . LEU A 1 85 ? 7.499 -1.458 -14.123 1.00 80.69 85 LEU A CA 1
ATOM 673 C C . LEU A 1 85 ? 7.353 -2.229 -12.811 1.00 80.69 85 LEU A C 1
ATOM 675 O O . LEU A 1 85 ? 6.881 -3.365 -12.802 1.00 80.69 85 LEU A O 1
ATOM 679 N N . GLN A 1 86 ? 7.713 -1.578 -11.708 1.00 79.94 86 GLN A N 1
ATOM 680 C CA . GLN A 1 86 ? 7.384 -2.034 -10.365 1.00 79.94 86 GLN A CA 1
ATOM 681 C C . GLN A 1 86 ? 6.109 -1.328 -9.912 1.00 79.94 86 GLN A C 1
ATOM 683 O O . GLN A 1 86 ? 6.081 -0.102 -9.814 1.00 79.94 86 GLN A O 1
ATOM 688 N N . PHE A 1 87 ? 5.074 -2.106 -9.618 1.00 74.06 87 PHE A N 1
ATOM 689 C CA . PHE A 1 87 ? 3.883 -1.602 -8.950 1.00 74.06 87 PHE A CA 1
ATOM 690 C C . PHE A 1 87 ? 4.112 -1.682 -7.445 1.00 74.06 87 PHE A C 1
ATOM 692 O O . PHE A 1 87 ? 4.369 -2.759 -6.910 1.00 74.06 87 PHE A O 1
ATOM 699 N N . VAL A 1 88 ? 4.077 -0.529 -6.779 1.00 74.19 88 VAL A N 1
ATOM 700 C CA . VAL A 1 88 ? 4.144 -0.445 -5.320 1.00 74.19 88 VAL A CA 1
ATOM 701 C C . VAL A 1 88 ? 2.728 -0.196 -4.826 1.00 74.19 88 VAL A C 1
ATOM 703 O O . VAL A 1 88 ? 2.220 0.923 -4.896 1.00 74.19 88 VAL A O 1
ATOM 706 N N . GLU A 1 89 ? 2.074 -1.254 -4.366 1.00 71.50 89 GLU A N 1
ATOM 707 C CA . GLU A 1 89 ? 0.755 -1.168 -3.747 1.00 71.50 89 GLU A CA 1
ATOM 708 C C . GLU A 1 89 ? 0.925 -0.634 -2.321 1.00 71.50 89 GLU A C 1
ATOM 710 O O . GLU A 1 89 ? 1.224 -1.359 -1.378 1.00 71.50 89 GLU A O 1
ATOM 715 N N . GLY A 1 90 ? 0.798 0.683 -2.167 1.00 71.06 90 GLY A N 1
ATOM 716 C CA . GLY A 1 90 ? 0.834 1.322 -0.858 1.00 71.06 90 GLY A CA 1
ATOM 717 C C . GLY A 1 90 ? -0.489 1.138 -0.119 1.00 71.06 90 GLY A C 1
ATOM 718 O O . GLY A 1 90 ? -1.547 1.514 -0.621 1.00 71.06 90 GLY A O 1
ATOM 719 N N . THR A 1 91 ? -0.445 0.637 1.116 1.00 72.38 91 THR A N 1
ATOM 720 C CA . THR A 1 91 ? -1.613 0.718 2.002 1.00 72.38 91 THR A CA 1
ATOM 721 C C . THR A 1 91 ? -1.843 2.168 2.414 1.00 72.38 91 THR A C 1
ATOM 723 O O . THR A 1 91 ? -0.962 2.822 2.977 1.00 72.38 91 THR A O 1
ATOM 726 N N . ASN A 1 92 ? -3.051 2.682 2.170 1.00 81.06 92 ASN A N 1
ATOM 727 C CA . ASN A 1 92 ? -3.420 4.030 2.583 1.00 81.06 92 ASN A CA 1
ATOM 728 C C . ASN A 1 92 ? -3.550 4.098 4.117 1.00 81.06 92 ASN A C 1
ATOM 730 O O . ASN A 1 92 ? -4.590 3.785 4.704 1.00 81.06 92 ASN A O 1
ATOM 734 N N . TRP A 1 93 ? -2.477 4.536 4.776 1.00 81.00 93 TRP A N 1
ATOM 735 C CA . TRP A 1 93 ? -2.393 4.607 6.234 1.00 81.00 93 TRP A CA 1
ATOM 736 C C . TRP A 1 93 ? -3.446 5.508 6.878 1.00 81.00 93 TRP A C 1
ATOM 738 O O . TRP A 1 93 ? -3.823 5.271 8.026 1.00 81.00 93 TRP A O 1
ATOM 748 N N . PHE A 1 94 ? -3.958 6.500 6.147 1.00 85.06 94 PHE A N 1
ATOM 749 C CA . PHE A 1 94 ? -5.034 7.357 6.631 1.00 85.06 94 PHE A CA 1
ATOM 750 C C . PHE A 1 94 ? -6.347 6.577 6.786 1.00 85.06 94 PHE A C 1
ATOM 752 O O . PHE A 1 94 ? -7.040 6.726 7.791 1.00 85.06 94 PHE A O 1
ATOM 759 N N . HIS A 1 95 ? -6.654 5.671 5.854 1.00 85.06 95 HIS A N 1
ATOM 760 C CA . HIS A 1 95 ? -7.833 4.805 5.955 1.00 85.06 95 HIS A CA 1
ATOM 761 C C . HIS A 1 95 ? -7.697 3.796 7.100 1.00 85.06 95 HIS A C 1
ATOM 763 O O . HIS A 1 95 ? -8.640 3.586 7.862 1.00 85.06 95 HIS A O 1
ATOM 769 N N . VAL A 1 96 ? -6.501 3.225 7.273 1.00 87.44 96 VAL A N 1
ATOM 770 C CA . VAL A 1 96 ? -6.175 2.338 8.403 1.00 87.44 96 VAL A CA 1
ATOM 771 C C . VAL A 1 96 ? -6.353 3.066 9.739 1.00 87.44 96 VAL A C 1
ATOM 773 O O . VAL A 1 96 ? -6.936 2.518 10.674 1.00 87.44 96 VAL A O 1
ATOM 776 N N . PHE A 1 97 ? -5.893 4.316 9.824 1.00 87.44 97 PHE A N 1
ATOM 777 C CA . PHE A 1 97 ? -6.079 5.164 10.998 1.00 87.44 97 PHE A CA 1
ATOM 778 C C . PHE A 1 97 ? -7.564 5.429 11.279 1.00 87.44 97 PHE A C 1
ATOM 780 O O . PHE A 1 97 ? -8.017 5.219 12.404 1.00 87.44 97 PHE A O 1
ATOM 787 N N . LEU A 1 98 ? -8.338 5.805 10.257 1.00 92.56 98 LEU A N 1
ATOM 788 C CA . LEU A 1 98 ? -9.770 6.065 10.398 1.00 92.56 98 LEU A CA 1
ATOM 789 C C . LEU A 1 98 ? -10.536 4.816 10.868 1.00 92.56 98 LEU A C 1
ATOM 791 O O . LEU A 1 98 ? -11.376 4.906 11.764 1.00 92.56 98 LEU A O 1
ATOM 795 N N . CYS A 1 99 ? -10.196 3.641 10.331 1.00 90.94 99 CYS A N 1
ATOM 796 C CA . CYS A 1 99 ? -10.737 2.361 10.790 1.00 90.94 99 CYS A CA 1
ATOM 797 C C . CYS A 1 99 ? -10.412 2.101 12.272 1.00 90.94 99 CYS A C 1
ATOM 799 O O . CYS A 1 99 ? -11.280 1.661 13.029 1.00 90.94 99 CYS A O 1
ATOM 801 N N . GLY A 1 100 ? -9.189 2.419 12.709 1.00 91.25 100 GLY A N 1
ATOM 802 C CA . GLY A 1 100 ? -8.785 2.339 14.114 1.00 91.25 100 GLY A CA 1
ATOM 803 C C . GLY A 1 100 ? -9.602 3.262 15.025 1.00 91.25 100 GLY A C 1
ATOM 804 O O . GLY A 1 100 ? -10.077 2.824 16.074 1.00 91.25 100 GLY A O 1
ATOM 805 N N . CYS A 1 101 ? -9.837 4.511 14.608 1.00 93.81 101 CYS A N 1
ATOM 806 C CA . CYS A 1 101 ? -10.682 5.456 15.345 1.00 93.81 101 CYS A CA 1
ATOM 807 C C . CYS A 1 101 ? -12.127 4.955 15.488 1.00 93.81 101 CYS A C 1
ATOM 809 O O . CYS A 1 101 ? -12.692 5.021 16.580 1.00 93.81 101 CYS A O 1
ATOM 811 N N . LEU A 1 102 ? -12.713 4.416 14.414 1.00 94.75 102 LEU A N 1
ATOM 812 C CA . LEU A 1 102 ? -14.061 3.837 14.449 1.00 94.75 102 LEU A CA 1
ATOM 813 C C . LEU A 1 102 ? -14.132 2.627 15.392 1.00 94.75 102 LEU A C 1
ATOM 815 O O . LEU A 1 102 ? -15.052 2.536 16.208 1.00 94.75 102 LEU A O 1
ATOM 819 N N . GLY A 1 103 ? -13.131 1.743 15.338 1.00 93.31 103 GLY A N 1
ATOM 820 C CA . GLY A 1 103 ? -13.004 0.613 16.259 1.00 93.31 103 GLY A CA 1
ATOM 821 C C . GLY A 1 103 ? -12.946 1.064 17.721 1.00 93.31 103 GLY A C 1
ATOM 822 O O . GLY A 1 103 ? -13.702 0.559 18.551 1.00 93.31 103 GLY A O 1
ATOM 823 N N . PHE A 1 104 ? -12.133 2.078 18.027 1.00 94.25 104 PHE A N 1
ATOM 824 C CA . PHE A 1 104 ? -12.026 2.644 19.373 1.00 94.25 104 PHE A CA 1
ATOM 825 C C . PHE A 1 104 ? -13.355 3.214 19.886 1.00 94.25 104 PHE A C 1
ATOM 827 O O . PHE A 1 104 ? -13.773 2.891 20.998 1.00 94.25 104 PHE A O 1
ATOM 834 N N . ILE A 1 105 ? -14.048 4.014 19.070 1.00 96.12 105 ILE A N 1
ATOM 835 C CA . ILE A 1 105 ? -15.349 4.591 19.441 1.00 96.12 105 ILE A CA 1
ATOM 836 C C . ILE A 1 105 ? -16.371 3.479 19.700 1.00 96.12 105 ILE A C 1
ATOM 838 O O . ILE A 1 105 ? -17.096 3.535 20.693 1.00 96.12 105 ILE A O 1
ATOM 842 N N . SER A 1 106 ? -16.403 2.442 18.858 1.00 94.81 106 SER A N 1
ATOM 843 C CA . SER A 1 106 ? -17.323 1.312 19.039 1.00 94.81 106 SER A CA 1
ATOM 844 C C . SER A 1 106 ? -17.067 0.547 20.345 1.00 94.81 106 SER A C 1
ATOM 846 O O . SER A 1 106 ? -18.012 0.259 21.082 1.00 94.81 106 SER A O 1
ATOM 848 N N . ALA A 1 107 ? -15.797 0.300 20.687 1.00 94.62 107 ALA A N 1
ATOM 849 C CA . ALA A 1 107 ? -15.409 -0.349 21.936 1.00 94.62 107 ALA A CA 1
ATOM 850 C C . ALA A 1 107 ? -15.746 0.524 23.153 1.00 94.62 107 ALA A C 1
ATOM 852 O O . ALA A 1 107 ? -16.228 0.014 24.161 1.00 94.62 107 ALA A O 1
ATOM 853 N N . LEU A 1 108 ? -15.559 1.843 23.055 1.00 94.31 108 LEU A N 1
ATOM 854 C CA . LEU A 1 108 ? -15.909 2.776 24.125 1.00 94.31 108 LEU A CA 1
ATOM 855 C C . LEU A 1 108 ? -17.424 2.815 24.375 1.00 94.31 108 LEU A C 1
ATOM 857 O O . LEU A 1 108 ? -17.859 2.747 25.524 1.00 94.31 108 LEU A O 1
ATOM 861 N N . LEU A 1 109 ? -18.233 2.883 23.314 1.00 96.19 109 LEU A N 1
ATOM 862 C CA . LEU A 1 109 ? -19.693 2.832 23.429 1.00 96.19 109 LEU A CA 1
ATOM 863 C C . LEU A 1 109 ? -20.149 1.514 24.062 1.00 96.19 109 LEU A C 1
ATOM 865 O O . LEU A 1 109 ? -20.990 1.529 24.962 1.00 96.19 109 LEU A O 1
ATOM 869 N N . PHE A 1 110 ? -19.558 0.390 23.649 1.00 94.88 110 PHE A N 1
ATOM 870 C CA . PHE A 1 110 ? -19.831 -0.910 24.257 1.00 94.88 110 PHE A CA 1
ATOM 871 C C . PHE A 1 110 ? -19.466 -0.931 25.749 1.00 94.88 110 PHE A C 1
ATOM 873 O O . PHE A 1 110 ? -20.291 -1.348 26.563 1.00 94.88 110 PHE A O 1
ATOM 880 N N . ALA A 1 111 ? -18.293 -0.407 26.125 1.00 95.19 111 ALA A N 1
ATOM 881 C CA . ALA A 1 111 ? -17.862 -0.308 27.519 1.00 95.19 111 ALA A CA 1
ATOM 882 C C . ALA A 1 111 ? -18.879 0.458 28.370 1.00 95.19 111 ALA A C 1
ATOM 884 O O . ALA A 1 111 ? -19.270 -0.008 29.443 1.00 95.19 111 ALA A O 1
ATOM 885 N N . VAL A 1 112 ? -19.331 1.617 27.881 1.00 95.88 112 VAL A N 1
ATOM 886 C CA . VAL A 1 112 ? -20.283 2.486 28.584 1.00 95.88 112 VAL A CA 1
ATOM 887 C C . VAL A 1 112 ? -21.641 1.803 28.724 1.00 95.88 112 VAL A C 1
ATOM 889 O O . VAL A 1 112 ? -22.172 1.723 29.832 1.00 95.88 112 VAL A O 1
ATOM 892 N N . VAL A 1 113 ? -22.187 1.258 27.633 1.00 96.50 113 VAL A N 1
ATOM 893 C CA . VAL A 1 113 ? -23.487 0.569 27.647 1.00 96.50 113 VAL A CA 1
ATOM 894 C C . VAL A 1 113 ? -23.449 -0.643 28.580 1.00 96.50 113 VAL A C 1
ATOM 896 O O . VAL A 1 113 ? -24.340 -0.798 29.418 1.00 96.50 113 VAL A O 1
ATOM 899 N N . TRP A 1 114 ? -22.398 -1.465 28.504 1.00 94.75 114 TRP A N 1
ATOM 900 C CA . TRP A 1 114 ? -22.221 -2.617 29.389 1.00 94.75 114 TRP A CA 1
ATOM 901 C C . TRP A 1 114 ? -22.147 -2.198 30.857 1.00 94.75 114 TRP A C 1
ATOM 903 O O . TRP A 1 114 ? -22.844 -2.766 31.701 1.00 94.75 114 TRP A O 1
ATOM 913 N N . SER A 1 115 ? -21.348 -1.170 31.151 1.00 93.94 115 SER A N 1
ATOM 914 C CA . SER A 1 115 ? -21.168 -0.653 32.509 1.00 93.94 115 SER A CA 1
ATOM 915 C C . SER A 1 115 ? -22.485 -0.156 33.105 1.00 93.94 115 SER A C 1
ATOM 917 O O . SER A 1 115 ? -22.750 -0.406 34.277 1.00 93.94 115 SER A O 1
ATOM 919 N N . ILE A 1 116 ? -23.342 0.492 32.308 1.00 95.25 116 ILE A N 1
ATOM 920 C CA . ILE A 1 116 ? -24.658 0.969 32.761 1.00 95.25 116 ILE A CA 1
ATOM 921 C C . ILE A 1 116 ? -25.614 -0.207 33.003 1.00 95.25 116 ILE A C 1
ATOM 923 O O . ILE A 1 116 ? -26.239 -0.282 34.062 1.00 95.25 116 ILE A O 1
ATOM 927 N N . VAL A 1 117 ? -25.721 -1.137 32.048 1.00 95.62 117 VAL A N 1
ATOM 928 C CA . VAL A 1 117 ? -26.687 -2.251 32.104 1.00 95.62 117 VAL A CA 1
ATOM 929 C C . VAL A 1 117 ? -26.337 -3.251 33.205 1.00 95.62 117 VAL A C 1
ATOM 931 O O . VAL A 1 117 ? -27.225 -3.740 33.905 1.00 95.62 117 VAL A O 1
ATOM 934 N N . ARG A 1 118 ? -25.050 -3.567 33.372 1.00 93.50 118 ARG A N 1
ATOM 935 C CA . ARG A 1 118 ? -24.574 -4.570 34.339 1.00 93.50 118 ARG A CA 1
ATOM 936 C C . ARG A 1 118 ? -24.136 -3.960 35.667 1.00 93.50 118 ARG A C 1
ATOM 938 O O . ARG A 1 118 ? -23.844 -4.713 36.589 1.00 93.50 118 ARG A O 1
ATOM 945 N N . ARG A 1 119 ? -24.101 -2.623 35.767 1.00 93.88 119 ARG A N 1
ATOM 946 C CA . ARG A 1 119 ? -23.517 -1.872 36.896 1.00 93.88 119 ARG A CA 1
ATOM 947 C C . ARG A 1 119 ? -22.102 -2.339 37.253 1.00 93.88 119 ARG A C 1
ATOM 949 O O . ARG A 1 119 ? -21.692 -2.269 38.406 1.00 93.88 119 ARG A O 1
ATOM 956 N N . ASP A 1 120 ? -21.369 -2.804 36.247 1.00 92.56 120 ASP A N 1
ATOM 957 C CA . ASP A 1 120 ? -20.018 -3.338 36.369 1.00 92.56 120 ASP A CA 1
ATOM 958 C C . ASP A 1 120 ? -19.091 -2.597 35.404 1.00 92.56 120 ASP A C 1
ATOM 960 O O . ASP A 1 120 ? -18.993 -2.914 34.214 1.00 92.56 120 ASP A O 1
ATOM 964 N N . ILE A 1 121 ? -18.433 -1.573 35.947 1.00 92.31 121 ILE A N 1
ATOM 965 C CA . ILE A 1 121 ? -17.480 -0.732 35.219 1.00 92.31 121 ILE A CA 1
ATOM 966 C C . ILE A 1 121 ? -16.230 -1.545 34.873 1.00 92.31 121 ILE A C 1
ATOM 968 O O . ILE A 1 121 ? -15.714 -1.459 33.760 1.00 92.31 121 ILE A O 1
ATOM 972 N N . GLN A 1 122 ? -15.747 -2.363 35.808 1.00 93.25 122 GLN A N 1
ATOM 973 C CA . GLN A 1 122 ? -14.497 -3.091 35.629 1.00 93.25 122 GLN A CA 1
ATOM 974 C C . GLN A 1 122 ? -14.630 -4.140 34.523 1.00 93.25 122 GLN A C 1
ATOM 976 O O . GLN A 1 122 ? -13.782 -4.193 33.632 1.00 93.25 122 GLN A O 1
ATOM 981 N N . GLY A 1 123 ? -15.719 -4.913 34.521 1.00 91.88 123 GLY A N 1
ATOM 982 C CA . GLY A 1 123 ? -16.006 -5.887 33.470 1.00 91.88 123 GLY A CA 1
ATOM 983 C C . GLY A 1 123 ? -16.224 -5.239 32.101 1.00 91.88 123 GLY A C 1
ATOM 984 O O . GLY A 1 123 ? -15.656 -5.697 31.109 1.00 91.88 123 GLY A O 1
ATOM 985 N N . GLY A 1 124 ? -16.984 -4.138 32.039 1.00 91.31 124 GLY A N 1
ATOM 986 C CA . GLY A 1 124 ? -17.262 -3.432 30.782 1.00 91.31 124 GLY A CA 1
ATOM 987 C C . GLY A 1 124 ? -16.000 -2.904 30.103 1.00 91.31 124 GLY A C 1
ATOM 988 O O . GLY A 1 124 ? -15.786 -3.141 28.910 1.00 91.31 124 GLY A O 1
ATOM 989 N N . PHE A 1 125 ? -15.124 -2.245 30.862 1.00 94.06 125 PHE A N 1
ATOM 990 C CA . PHE A 1 125 ? -13.854 -1.747 30.334 1.00 94.06 125 PHE A CA 1
ATOM 991 C C . PHE A 1 125 ? -12.837 -2.867 30.069 1.00 94.06 125 PHE A C 1
ATOM 993 O O . PHE A 1 125 ? -12.097 -2.771 29.091 1.00 94.06 125 PHE A O 1
ATOM 1000 N N . ALA A 1 126 ? -12.825 -3.950 30.856 1.00 95.69 126 ALA A N 1
ATOM 1001 C CA . ALA A 1 126 ? -11.946 -5.096 30.607 1.00 95.69 126 ALA A CA 1
ATOM 1002 C C . ALA A 1 126 ? -12.273 -5.802 29.279 1.00 95.69 126 ALA A C 1
ATOM 1004 O O . ALA A 1 126 ? -11.375 -6.031 28.467 1.00 95.69 126 ALA A O 1
ATOM 1005 N N . ILE A 1 127 ? -13.554 -6.094 29.021 1.00 94.06 127 ILE A N 1
ATOM 1006 C CA . ILE A 1 127 ? -13.992 -6.742 27.773 1.00 94.06 127 ILE A CA 1
ATOM 1007 C C . ILE A 1 127 ? -13.714 -5.827 26.577 1.00 94.06 127 ILE A C 1
ATOM 1009 O O . ILE A 1 127 ? -13.163 -6.267 25.570 1.00 94.06 127 ILE A O 1
ATOM 1013 N N . SER A 1 128 ? -14.035 -4.539 26.699 1.00 93.69 128 SER A N 1
ATOM 1014 C CA . SER A 1 128 ? -13.823 -3.566 25.620 1.00 93.69 128 SER A CA 1
ATOM 1015 C C . SER A 1 128 ? -12.341 -3.358 25.310 1.00 93.69 128 SER A C 1
ATOM 1017 O O . SER A 1 128 ? -11.957 -3.278 24.144 1.00 93.69 128 SER A O 1
ATOM 1019 N N . GLY A 1 129 ? -11.492 -3.327 26.341 1.00 94.44 129 GLY A N 1
ATOM 1020 C CA . GLY A 1 129 ? -10.040 -3.285 26.187 1.00 94.44 129 GLY A CA 1
ATOM 1021 C C . GLY A 1 129 ? -9.500 -4.531 25.485 1.00 94.44 129 GLY A C 1
ATOM 1022 O O . GLY A 1 129 ? -8.679 -4.409 24.577 1.00 94.44 129 GLY A O 1
ATOM 1023 N N . PHE A 1 130 ? -10.009 -5.718 25.832 1.00 94.75 130 PHE A N 1
ATOM 1024 C CA . PHE A 1 130 ? -9.661 -6.960 25.139 1.00 94.75 130 PHE A CA 1
ATOM 1025 C C . PHE A 1 130 ? -10.079 -6.934 23.659 1.00 94.75 130 PHE A C 1
ATOM 1027 O O . PHE A 1 130 ? -9.279 -7.283 22.791 1.00 94.75 130 PHE A O 1
ATOM 1034 N N . MET A 1 131 ? -11.292 -6.460 23.350 1.00 93.38 131 MET A N 1
ATOM 1035 C CA . MET A 1 131 ? -11.760 -6.304 21.966 1.00 93.38 131 MET A CA 1
ATOM 1036 C C . MET A 1 131 ? -10.867 -5.350 21.165 1.00 93.38 131 MET A C 1
ATOM 1038 O O . MET A 1 131 ? -10.495 -5.665 20.036 1.00 93.38 131 MET A O 1
ATOM 1042 N N . LEU A 1 132 ? -10.486 -4.211 21.751 1.00 94.12 132 LEU A N 1
ATOM 1043 C CA . LEU A 1 132 ? -9.601 -3.240 21.109 1.00 94.12 132 LEU A CA 1
ATOM 1044 C C . LEU A 1 132 ? -8.197 -3.815 20.870 1.00 94.12 132 LEU A C 1
ATOM 1046 O O . LEU A 1 132 ? -7.628 -3.610 19.799 1.00 94.12 132 LEU A O 1
ATOM 1050 N N . ALA A 1 133 ? -7.656 -4.566 21.833 1.00 94.44 133 ALA A N 1
ATOM 1051 C CA . ALA A 1 133 ? -6.368 -5.240 21.690 1.00 94.44 133 ALA A CA 1
ATOM 1052 C C . ALA A 1 133 ? -6.394 -6.285 20.564 1.00 94.44 133 ALA A C 1
ATOM 1054 O O . ALA A 1 133 ? -5.469 -6.338 19.755 1.00 94.44 133 ALA A O 1
ATOM 1055 N N . PHE A 1 134 ? -7.472 -7.068 20.459 1.00 93.25 134 PHE A N 1
ATOM 1056 C CA . PHE A 1 134 ? -7.656 -8.027 19.369 1.00 93.25 134 PHE A CA 1
ATOM 1057 C C . PHE A 1 134 ? -7.778 -7.338 18.000 1.00 93.25 134 PHE A C 1
ATOM 1059 O O . PHE A 1 134 ? -7.162 -7.777 17.028 1.00 93.25 134 PHE A O 1
ATOM 1066 N N . LEU A 1 135 ? -8.508 -6.221 17.930 1.00 91.88 135 LEU A N 1
ATOM 1067 C CA . LEU A 1 135 ? -8.578 -5.371 16.737 1.00 91.88 135 LEU A CA 1
ATOM 1068 C C . LEU A 1 135 ? -7.191 -4.856 16.332 1.00 91.88 135 LEU A C 1
ATOM 1070 O O . LEU A 1 135 ? -6.818 -4.948 15.164 1.00 91.88 135 LEU A O 1
ATOM 1074 N N . GLY A 1 136 ? -6.409 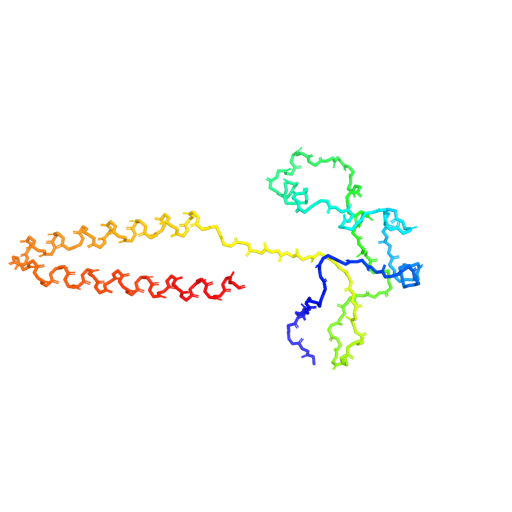-4.370 17.299 1.00 91.19 136 GLY A N 1
ATOM 1075 C CA . GLY A 1 136 ? -5.030 -3.936 17.085 1.00 91.19 136 GLY A CA 1
ATOM 1076 C C . GLY A 1 136 ? -4.121 -5.066 16.597 1.00 91.19 136 GLY A C 1
ATOM 1077 O O . GLY A 1 136 ? -3.330 -4.853 15.682 1.00 91.19 136 GLY A O 1
ATOM 1078 N N . PHE A 1 137 ? -4.271 -6.275 17.142 1.00 91.75 137 PHE A N 1
ATOM 1079 C CA . PHE A 1 137 ? -3.547 -7.466 16.692 1.00 91.75 137 PHE A CA 1
ATOM 1080 C C . PHE A 1 137 ? -3.876 -7.822 15.234 1.00 91.75 137 PHE A C 1
ATOM 1082 O O . PHE A 1 137 ? -2.964 -8.003 14.428 1.00 91.75 137 PHE A O 1
ATOM 1089 N N . CYS A 1 138 ? -5.162 -7.840 14.866 1.00 89.25 138 CYS A N 1
ATOM 1090 C CA . CYS A 1 138 ? -5.595 -8.091 13.487 1.00 89.25 138 CYS A CA 1
ATOM 1091 C C . CYS A 1 138 ? -5.060 -7.025 12.521 1.00 89.25 138 CYS A C 1
ATOM 1093 O O . CYS A 1 138 ? -4.570 -7.351 11.441 1.00 89.25 138 CYS A O 1
ATOM 1095 N N . LEU A 1 139 ? -5.113 -5.752 12.925 1.00 87.56 139 LEU A N 1
ATOM 1096 C CA . LEU A 1 139 ? -4.578 -4.644 12.136 1.00 87.56 139 LEU A CA 1
ATOM 1097 C C . LEU A 1 139 ? -3.055 -4.744 11.981 1.00 87.56 139 LEU A C 1
ATOM 1099 O O . LEU A 1 139 ? -2.528 -4.426 10.921 1.00 87.56 139 LEU A O 1
ATOM 1103 N N . GLY A 1 140 ? -2.355 -5.208 13.019 1.00 85.75 140 GLY A N 1
ATOM 1104 C CA . GLY A 1 140 ? -0.919 -5.475 12.994 1.00 85.75 140 GLY A CA 1
ATOM 1105 C C . GLY A 1 140 ? -0.541 -6.552 11.979 1.00 85.75 140 GLY A C 1
ATOM 1106 O O . GLY A 1 140 ? 0.368 -6.325 11.188 1.00 85.75 140 GLY A O 1
ATOM 1107 N N . ILE A 1 141 ? -1.281 -7.665 11.933 1.00 85.12 141 ILE A N 1
ATOM 1108 C CA . ILE A 1 141 ? -1.096 -8.705 10.903 1.00 85.12 141 ILE A CA 1
ATOM 1109 C C . ILE A 1 141 ? -1.373 -8.136 9.507 1.00 85.12 141 ILE A C 1
ATOM 1111 O O . ILE A 1 141 ? -0.592 -8.334 8.585 1.00 85.12 141 ILE A O 1
ATOM 1115 N N . ALA A 1 142 ? -2.445 -7.360 9.339 1.00 78.44 142 ALA A N 1
ATOM 1116 C CA . ALA A 1 142 ? -2.725 -6.731 8.049 1.00 78.44 142 ALA A CA 1
ATOM 1117 C C . ALA A 1 142 ? -1.597 -5.780 7.595 1.00 78.44 142 ALA A C 1
ATOM 1119 O O . ALA A 1 142 ? -1.361 -5.641 6.398 1.00 78.44 142 ALA A O 1
ATOM 1120 N N . ARG A 1 143 ? -0.867 -5.150 8.531 1.00 74.69 143 ARG A N 1
ATOM 1121 C CA . ARG A 1 143 ? 0.315 -4.337 8.205 1.00 74.69 143 ARG A CA 1
ATOM 1122 C C . ARG A 1 143 ? 1.503 -5.171 7.741 1.00 74.69 143 ARG A C 1
ATOM 1124 O O . ARG A 1 143 ? 2.233 -4.693 6.883 1.00 74.69 143 ARG A O 1
ATOM 1131 N N . THR A 1 144 ? 1.724 -6.353 8.316 1.00 72.25 144 THR A N 1
ATOM 1132 C CA . THR A 1 144 ? 2.864 -7.206 7.941 1.00 72.25 144 THR A CA 1
ATOM 1133 C C . THR A 1 144 ? 2.702 -7.809 6.554 1.00 72.25 144 THR A C 1
ATOM 1135 O O . THR A 1 144 ? 3.693 -7.980 5.865 1.00 72.25 144 THR A O 1
ATOM 1138 N N . GLU A 1 145 ? 1.468 -8.083 6.128 1.00 63.09 145 GLU A N 1
ATOM 1139 C CA . GLU A 1 145 ? 1.179 -8.567 4.768 1.00 63.09 145 GLU A CA 1
ATOM 1140 C C . GLU A 1 145 ? 1.307 -7.462 3.702 1.00 63.09 145 GLU A C 1
ATOM 1142 O O . GLU A 1 145 ? 1.427 -7.752 2.516 1.00 63.09 145 GLU A O 1
ATOM 1147 N N . ALA A 1 146 ? 1.249 -6.192 4.116 1.00 58.25 146 ALA A N 1
ATOM 1148 C CA . ALA A 1 146 ? 1.280 -5.027 3.234 1.00 58.25 146 ALA A CA 1
ATOM 1149 C C . ALA A 1 146 ? 2.654 -4.332 3.151 1.00 58.25 146 ALA A C 1
ATOM 1151 O O . ALA A 1 146 ? 2.764 -3.308 2.473 1.00 58.25 146 ALA A O 1
ATOM 1152 N N . ALA A 1 147 ? 3.658 -4.826 3.882 1.00 50.28 147 ALA A N 1
ATOM 1153 C CA . ALA A 1 147 ? 5.022 -4.292 3.934 1.00 50.28 147 ALA A CA 1
ATOM 1154 C C . ALA A 1 147 ? 5.987 -5.193 3.158 1.00 50.28 147 ALA A C 1
ATOM 1156 O O . ALA A 1 147 ? 6.875 -4.628 2.482 1.00 50.28 147 ALA A O 1
#

Sequence (147 aa):
MYKSKLVDIHIHPAIPPEDQARQNYTYEPLPAETIPPIGPNLLMHLFEHPDHAEILPILYKKIPQKLRAQLEACPIKGSAVGWGLQFVEGTNWFHVFLCGCLGFISALLFAVVWSIVRRDIQGGFAISGFMLAFLGFCLGIARTEAA

Secondary structure (DSSP, 8-state):
--S--------SS----HHHHHHHEE-SSSS-SSSSSS-TTHHHHHHH-GGGS-SS-GGGGGS-EESSS-----SSTTTT----PPP-----HHHHHHHHHHHHHHHHHHHHHHHHHHS-HHHHHHHHHHHHHHHHHHHHHHHHHT-

Foldseek 3Di:
DPPDQDDDDDDPPDDDDLVCCVPWWFAPPRVQPDGVNDDPCPVVVCVVPVVPDDPDPNVVRSFIDTDPDDQGDDPDVPPRDDGGDDDQPADPVVVLVVVLVVLLVVLVVQLVVCCVVVVDNPVSNVVSVVSSVVVVVVSVVVVVVND

pLDDT: mean 81.1, std 11.52, range [40.88, 96.5]

Organism: Cryphonectria parasitica (strain ATCC 38755 / EP155) (NCBI:txid660469)

Radius of gyration: 25.17 Å; chains: 1; bounding box: 51×40×66 Å